Protein AF-A0A537D8B9-F1 (afdb_monomer)

Structure (mmCIF, N/CA/C/O backbone):
data_AF-A0A537D8B9-F1
#
_entry.id   AF-A0A537D8B9-F1
#
loop_
_atom_site.group_PDB
_atom_site.id
_atom_site.type_symbol
_atom_site.label_atom_id
_atom_site.label_alt_id
_atom_site.label_comp_id
_atom_site.label_asym_id
_atom_site.label_entity_id
_atom_site.label_seq_id
_atom_site.pdbx_PDB_ins_code
_atom_site.Cartn_x
_atom_site.Cartn_y
_atom_site.Cartn_z
_atom_site.occupancy
_atom_site.B_iso_or_equiv
_atom_site.auth_seq_id
_atom_site.auth_comp_id
_atom_site.auth_asym_id
_atom_site.auth_atom_id
_atom_site.pdbx_PDB_model_num
ATOM 1 N N . MET A 1 1 ? -6.649 4.673 4.530 1.00 94.31 1 MET A N 1
ATOM 2 C CA . MET A 1 1 ? -6.056 5.580 3.526 1.00 94.31 1 MET A CA 1
ATOM 3 C C . MET A 1 1 ? -4.612 5.176 3.339 1.00 94.31 1 MET A C 1
ATOM 5 O O . MET A 1 1 ? -3.967 4.863 4.329 1.00 94.31 1 MET A O 1
ATOM 9 N N . LEU A 1 2 ? -4.137 5.172 2.097 1.00 96.62 2 LEU A N 1
ATOM 10 C CA . LEU A 1 2 ? -2.744 4.914 1.749 1.00 96.62 2 LEU A CA 1
ATOM 11 C C . LEU A 1 2 ? -2.188 6.112 0.989 1.00 96.62 2 LEU A C 1
ATOM 13 O O . LEU A 1 2 ? -2.882 6.668 0.137 1.00 96.62 2 LEU A O 1
ATOM 17 N N . VAL A 1 3 ? -0.960 6.508 1.306 1.00 97.00 3 VAL A N 1
ATOM 18 C CA . VAL A 1 3 ? -0.269 7.634 0.671 1.00 97.00 3 VAL A CA 1
ATOM 19 C C . VAL A 1 3 ? 1.194 7.289 0.419 1.00 97.00 3 VAL A C 1
ATOM 21 O O . VAL A 1 3 ? 1.781 6.462 1.116 1.00 97.00 3 VAL A O 1
ATOM 24 N N . ARG A 1 4 ? 1.783 7.961 -0.569 1.00 97.62 4 ARG A N 1
ATOM 25 C CA . ARG A 1 4 ? 3.233 8.004 -0.756 1.00 97.62 4 ARG A CA 1
ATOM 26 C C . ARG A 1 4 ? 3.789 9.196 0.025 1.00 97.62 4 ARG A C 1
ATOM 28 O O . ARG A 1 4 ? 3.302 10.314 -0.152 1.00 97.62 4 ARG A O 1
ATOM 35 N N . GLY A 1 5 ? 4.793 8.962 0.861 1.00 96.56 5 GLY A N 1
ATOM 36 C CA . GLY A 1 5 ? 5.534 10.002 1.571 1.00 96.56 5 GLY A CA 1
ATOM 37 C C . GLY A 1 5 ? 6.513 10.759 0.668 1.00 96.56 5 GLY A C 1
ATOM 38 O O . GLY A 1 5 ? 6.701 10.426 -0.504 1.00 96.56 5 GLY A O 1
ATOM 39 N N . LEU A 1 6 ? 7.163 11.788 1.218 1.00 95.94 6 LEU A N 1
ATOM 40 C CA . LEU A 1 6 ? 8.242 12.514 0.524 1.00 95.94 6 LEU A CA 1
ATOM 41 C C . LEU A 1 6 ? 9.500 11.654 0.328 1.00 95.94 6 LEU A C 1
ATOM 43 O O . LEU A 1 6 ? 10.280 11.893 -0.585 1.00 95.94 6 LEU A O 1
ATOM 47 N N . ASP A 1 7 ? 9.666 10.637 1.165 1.00 96.75 7 ASP A N 1
ATOM 48 C CA . ASP A 1 7 ? 10.714 9.620 1.116 1.00 96.75 7 ASP A CA 1
ATOM 49 C C . ASP A 1 7 ? 10.427 8.498 0.101 1.00 96.75 7 ASP A C 1
ATOM 51 O O . ASP A 1 7 ? 11.149 7.505 0.059 1.00 96.75 7 ASP A O 1
ATOM 55 N N . ASN A 1 8 ? 9.368 8.633 -0.709 1.00 98.25 8 ASN A N 1
ATOM 56 C CA . ASN A 1 8 ? 8.770 7.567 -1.523 1.00 98.25 8 ASN A CA 1
ATOM 57 C C . ASN A 1 8 ? 8.238 6.373 -0.710 1.00 98.25 8 ASN A C 1
ATOM 59 O O . ASN A 1 8 ? 7.787 5.393 -1.305 1.00 98.25 8 ASN A O 1
ATOM 63 N N . GLY A 1 9 ? 8.251 6.451 0.622 1.00 98.38 9 GLY A N 1
ATOM 64 C CA . GLY A 1 9 ? 7.738 5.421 1.510 1.00 98.38 9 GLY A CA 1
ATOM 65 C C . GLY A 1 9 ? 6.225 5.284 1.394 1.00 98.38 9 GLY A C 1
ATOM 66 O O . GLY A 1 9 ? 5.508 6.236 1.065 1.00 98.38 9 GLY A O 1
ATOM 67 N N . ILE A 1 10 ? 5.731 4.080 1.657 1.00 98.50 10 ILE A N 1
ATOM 68 C CA . ILE A 1 10 ? 4.301 3.775 1.637 1.00 98.50 10 ILE A CA 1
ATOM 69 C C . ILE A 1 10 ? 3.771 3.896 3.061 1.00 98.50 10 ILE A C 1
ATOM 71 O O . ILE A 1 10 ? 4.264 3.232 3.971 1.00 98.50 10 ILE A O 1
ATOM 75 N N . TRP A 1 11 ? 2.753 4.729 3.249 1.00 98.12 11 TRP A N 1
ATOM 76 C CA . TRP A 1 11 ? 2.193 5.038 4.562 1.00 98.12 11 TRP A CA 1
ATOM 77 C C . TRP A 1 11 ? 0.697 4.772 4.591 1.00 98.12 11 TRP A C 1
ATOM 79 O O . TRP A 1 11 ? -0.019 5.074 3.632 1.00 98.12 11 TRP A O 1
ATOM 89 N N . HIS A 1 12 ? 0.217 4.236 5.708 1.00 97.88 12 HIS A N 1
ATOM 90 C CA . HIS A 1 12 ? -1.186 3.930 5.919 1.00 97.88 12 HIS A CA 1
ATOM 91 C C . HIS A 1 12 ? -1.708 4.501 7.241 1.00 97.88 12 HIS A C 1
ATOM 93 O O . HIS A 1 12 ? -1.032 4.534 8.266 1.00 97.88 12 HIS A O 1
ATOM 99 N N . THR A 1 13 ? -2.949 4.977 7.187 1.00 97.06 13 THR A N 1
ATOM 100 C CA . THR A 1 13 ? -3.744 5.344 8.360 1.00 97.06 13 THR A CA 1
ATOM 101 C C . THR A 1 13 ? -5.177 4.877 8.165 1.00 97.06 13 THR A C 1
ATOM 103 O O . THR A 1 13 ? -5.700 4.853 7.044 1.00 97.06 13 THR A O 1
ATOM 106 N N . SER A 1 14 ? -5.844 4.524 9.254 1.00 94.50 14 SER A N 1
ATOM 107 C CA . SER A 1 14 ? -7.222 4.052 9.254 1.00 94.50 14 SER A CA 1
ATOM 108 C C . SER A 1 14 ? -8.170 5.106 9.825 1.00 94.50 14 SER A C 1
ATOM 110 O O . SER A 1 14 ? -7.770 6.040 10.521 1.00 94.50 14 SER A O 1
ATOM 112 N N . ARG A 1 15 ? -9.455 4.961 9.499 1.00 94.94 15 ARG A N 1
ATOM 113 C CA . ARG A 1 15 ? -10.539 5.745 10.094 1.00 94.94 15 ARG A CA 1
ATOM 114 C C . ARG A 1 15 ? -11.510 4.807 10.787 1.00 94.94 15 ARG A C 1
ATOM 116 O O . ARG A 1 15 ? -11.821 3.744 10.249 1.00 94.94 15 ARG A O 1
ATOM 123 N N . THR A 1 16 ? -11.999 5.204 11.951 1.00 92.75 16 THR A N 1
ATOM 124 C CA . THR A 1 16 ? -13.066 4.479 12.643 1.00 92.75 16 THR A CA 1
ATOM 125 C C . THR A 1 16 ? -14.387 4.611 11.882 1.00 92.75 16 THR A C 1
ATOM 127 O O . THR A 1 16 ? -14.552 5.494 11.035 1.00 92.75 16 THR A O 1
ATOM 130 N N . ALA A 1 17 ? -15.366 3.764 12.214 1.00 91.00 17 ALA A N 1
ATOM 131 C CA . ALA A 1 17 ? -16.719 3.867 11.661 1.00 91.00 17 ALA A CA 1
ATOM 132 C C . ALA A 1 17 ? -17.384 5.224 11.971 1.00 91.00 17 ALA A C 1
ATOM 134 O O . ALA A 1 17 ? -18.170 5.719 11.171 1.00 91.00 17 ALA A O 1
ATOM 135 N N . GLY A 1 18 ? -17.016 5.857 13.093 1.00 95.00 18 GLY A N 1
ATOM 136 C CA . GLY A 1 18 ? -17.452 7.206 13.467 1.00 95.00 18 GLY A CA 1
ATOM 137 C C . GLY A 1 18 ? -16.728 8.340 12.731 1.00 95.00 18 GLY A C 1
ATOM 138 O O . GLY A 1 18 ? -16.953 9.502 13.048 1.00 95.00 18 GLY A O 1
ATOM 139 N N . GLY A 1 19 ? -15.843 8.030 11.777 1.00 94.69 19 GLY A N 1
ATOM 140 C CA . GLY A 1 19 ? -15.161 9.022 10.940 1.00 94.69 19 GLY A CA 1
ATOM 141 C C . GLY A 1 19 ? -13.902 9.642 11.553 1.00 94.69 19 GLY A C 1
ATOM 142 O O . GLY A 1 19 ? -13.341 10.565 10.968 1.00 94.69 19 GLY A O 1
ATOM 143 N N . VAL A 1 20 ? -13.427 9.139 12.694 1.00 96.88 20 VAL A N 1
ATOM 144 C CA . VAL A 1 20 ? -12.205 9.637 13.343 1.00 96.88 20 VAL A CA 1
ATOM 145 C C . VAL A 1 20 ? -10.987 8.948 12.734 1.00 96.88 20 VAL A C 1
ATOM 147 O O . VAL A 1 20 ? -10.900 7.720 12.752 1.00 96.88 20 VAL A O 1
ATOM 150 N N . TRP A 1 21 ? -10.049 9.727 12.196 1.00 96.31 21 TRP A N 1
ATOM 151 C CA . TRP A 1 21 ? -8.767 9.219 11.702 1.00 96.31 21 TRP A CA 1
ATOM 152 C C . TRP A 1 21 ? -7.827 8.849 12.851 1.00 96.31 21 TRP A C 1
ATOM 154 O O . TRP A 1 21 ? -7.793 9.531 13.875 1.00 96.31 21 TRP A O 1
ATOM 164 N N . SER A 1 22 ? -7.033 7.795 12.662 1.00 95.50 22 SER A N 1
ATOM 165 C CA . SER A 1 22 ? -5.926 7.475 13.561 1.00 95.50 22 SER A CA 1
ATOM 166 C C . SER A 1 22 ? -4.885 8.600 13.547 1.00 95.50 22 SER A C 1
ATOM 168 O O . SER A 1 22 ? -4.503 9.092 12.483 1.00 95.50 22 SER A O 1
ATOM 170 N N . LEU A 1 23 ? -4.400 8.979 14.734 1.00 95.38 23 LEU A N 1
ATOM 171 C CA . LEU A 1 23 ? -3.292 9.931 14.896 1.00 95.38 23 LEU A CA 1
ATOM 172 C C . LEU A 1 23 ? -1.926 9.296 14.598 1.00 95.38 23 LEU A C 1
ATOM 174 O O . LEU A 1 23 ? -0.944 10.005 14.389 1.00 95.38 23 LEU A O 1
ATOM 178 N N . SER A 1 24 ? -1.866 7.966 14.579 1.00 94.69 24 SER A N 1
ATOM 179 C CA . SER A 1 24 ? -0.664 7.199 14.272 1.00 94.69 24 SER A CA 1
ATOM 180 C C . SER A 1 24 ? -0.760 6.613 12.872 1.00 94.69 24 SER A C 1
ATOM 182 O O . SER A 1 24 ? -1.800 6.070 12.485 1.00 94.69 24 SER A O 1
ATOM 184 N N . TRP A 1 25 ? 0.344 6.714 12.140 1.00 96.50 25 TRP A N 1
ATOM 185 C CA . TRP A 1 25 ? 0.533 6.083 10.842 1.00 96.50 25 TRP A CA 1
ATOM 186 C C . TRP A 1 25 ? 1.349 4.806 11.006 1.00 96.50 25 TRP A C 1
ATOM 188 O O . TRP A 1 25 ? 2.269 4.757 11.823 1.00 96.50 25 TRP A O 1
ATOM 198 N N . ASP A 1 26 ? 1.022 3.799 10.208 1.00 97.44 26 ASP A N 1
ATOM 199 C CA . ASP A 1 26 ? 1.827 2.595 10.039 1.00 97.44 26 ASP A CA 1
ATOM 200 C C . ASP A 1 26 ? 2.355 2.502 8.600 1.00 97.44 26 ASP A C 1
ATOM 202 O O . ASP A 1 26 ? 2.061 3.345 7.741 1.00 97.44 26 ASP A O 1
ATOM 206 N N . SER A 1 27 ? 3.195 1.500 8.348 1.00 97.75 27 SER A N 1
ATOM 207 C CA . SER A 1 27 ? 3.779 1.271 7.033 1.00 97.75 27 SER A CA 1
ATOM 208 C C . SER A 1 27 ? 3.936 -0.227 6.754 1.00 97.75 27 SER A C 1
ATOM 210 O O . SER A 1 27 ? 4.391 -0.960 7.636 1.00 97.75 27 SER A O 1
ATOM 212 N N . PRO A 1 28 ? 3.642 -0.690 5.524 1.00 97.94 28 PRO A N 1
ATOM 213 C CA . PRO A 1 28 ? 4.100 -1.990 5.028 1.00 97.94 28 PRO A CA 1
ATOM 214 C C . PRO A 1 28 ? 5.608 -2.028 4.718 1.00 97.94 28 PRO A C 1
ATOM 216 O O . PRO A 1 28 ? 6.108 -3.038 4.222 1.00 97.94 28 PRO A O 1
ATOM 219 N N . GLY A 1 29 ? 6.338 -0.926 4.921 1.00 98.12 29 GLY A N 1
ATOM 220 C CA . GLY A 1 29 ? 7.663 -0.708 4.351 1.00 98.12 29 GLY A CA 1
ATOM 221 C C . GLY A 1 29 ? 7.610 -0.525 2.830 1.00 98.12 29 GLY A C 1
ATOM 222 O O . GLY A 1 29 ? 6.548 -0.300 2.246 1.00 98.12 29 GLY A O 1
ATOM 223 N N . GLY A 1 30 ? 8.765 -0.664 2.178 1.00 97.25 30 GLY A N 1
ATOM 224 C CA . GLY A 1 30 ? 8.888 -0.500 0.728 1.00 97.25 30 GLY A CA 1
ATOM 225 C C . GLY A 1 30 ? 8.798 0.958 0.270 1.00 97.25 30 GLY A C 1
ATOM 226 O O . GLY A 1 30 ? 8.599 1.878 1.065 1.00 97.25 30 GLY A O 1
ATOM 227 N N . ALA A 1 31 ? 8.979 1.163 -1.034 1.00 98.12 31 ALA A N 1
ATOM 228 C CA . ALA A 1 31 ? 8.942 2.484 -1.645 1.00 98.12 31 ALA A CA 1
ATOM 229 C C . ALA A 1 31 ? 8.423 2.427 -3.084 1.00 98.12 31 ALA A C 1
ATOM 231 O O . ALA A 1 31 ? 8.660 1.460 -3.811 1.00 98.12 31 ALA A O 1
ATOM 232 N N . THR A 1 32 ? 7.744 3.489 -3.507 1.00 98.25 32 THR A N 1
ATOM 233 C CA . THR A 1 32 ? 7.251 3.657 -4.875 1.00 98.25 32 THR A CA 1
ATOM 234 C C . THR A 1 32 ? 7.319 5.119 -5.288 1.00 98.25 32 THR A C 1
ATOM 236 O O . THR A 1 32 ? 7.045 6.013 -4.493 1.00 98.25 32 THR A O 1
ATOM 239 N N . SER A 1 33 ? 7.668 5.376 -6.546 1.00 97.19 33 SER A N 1
ATOM 240 C CA . SER A 1 33 ? 7.584 6.703 -7.161 1.00 97.19 33 SER A CA 1
ATOM 241 C C . SER A 1 33 ? 6.200 6.984 -7.760 1.00 97.19 33 SER A C 1
ATOM 243 O O . SER A 1 33 ? 5.952 8.105 -8.195 1.00 97.19 33 SER A O 1
ATOM 245 N N . ASN A 1 34 ? 5.279 6.020 -7.739 1.00 96.75 34 ASN A N 1
ATOM 246 C CA . ASN A 1 34 ? 3.951 6.117 -8.338 1.00 96.75 34 ASN A CA 1
ATOM 247 C C . ASN A 1 34 ? 2.836 6.108 -7.282 1.00 96.75 34 ASN A C 1
ATOM 249 O O . ASN A 1 34 ? 3.074 6.069 -6.074 1.00 96.75 34 ASN A O 1
ATOM 253 N N . ARG A 1 35 ? 1.582 6.188 -7.743 1.00 96.00 35 ARG A N 1
ATOM 254 C CA . ARG A 1 35 ? 0.407 5.980 -6.888 1.00 96.00 35 ARG A CA 1
ATOM 255 C C . ARG A 1 35 ? 0.335 4.517 -6.440 1.00 96.00 35 ARG A C 1
ATOM 257 O O . ARG A 1 35 ? 0.597 3.614 -7.226 1.00 96.00 35 ARG A O 1
ATOM 264 N N . ILE A 1 36 ? -0.111 4.309 -5.203 1.00 98.12 36 ILE A N 1
ATOM 265 C CA . ILE A 1 36 ? -0.421 2.986 -4.652 1.00 98.12 36 ILE A CA 1
ATOM 266 C C . ILE A 1 36 ? -1.811 2.557 -5.131 1.00 98.12 36 ILE A C 1
ATOM 268 O O . ILE A 1 36 ? -2.789 3.279 -4.915 1.00 98.12 36 ILE A O 1
ATOM 272 N N . ALA A 1 37 ? -1.910 1.394 -5.771 1.00 97.31 37 ALA A N 1
ATOM 273 C CA . ALA A 1 37 ? -3.192 0.779 -6.079 1.00 97.31 37 ALA A CA 1
ATOM 274 C C . ALA A 1 37 ? -3.742 0.088 -4.829 1.00 97.31 37 ALA A C 1
ATOM 276 O O . ALA A 1 37 ? -2.990 -0.545 -4.092 1.00 97.31 37 ALA A O 1
ATOM 277 N N . VAL A 1 38 ? -5.047 0.202 -4.586 1.00 96.81 38 VAL A N 1
ATOM 278 C CA . VAL A 1 38 ? -5.694 -0.386 -3.410 1.00 96.81 38 VAL A CA 1
ATOM 279 C C . VAL A 1 38 ? -7.047 -0.982 -3.776 1.00 96.81 38 VAL A C 1
ATOM 281 O O . VAL A 1 38 ? -7.805 -0.385 -4.537 1.00 96.81 38 VAL A O 1
ATOM 284 N N . THR A 1 39 ? -7.356 -2.144 -3.211 1.00 96.31 39 THR A N 1
ATOM 285 C CA . THR A 1 39 ? -8.687 -2.759 -3.248 1.00 96.31 39 THR A CA 1
ATOM 286 C C . THR A 1 39 ? -8.944 -3.541 -1.956 1.00 96.31 39 THR A C 1
ATOM 288 O O . THR A 1 39 ? -8.082 -3.619 -1.079 1.00 96.31 39 THR A O 1
ATOM 291 N N . THR A 1 40 ? -10.129 -4.124 -1.817 1.00 94.25 40 THR A N 1
ATOM 292 C CA . THR A 1 40 ? -10.488 -5.008 -0.702 1.00 94.25 40 THR A CA 1
ATOM 293 C C . THR A 1 40 ? -10.630 -6.448 -1.178 1.00 94.25 40 THR A C 1
ATOM 295 O O . THR A 1 40 ? -11.252 -6.693 -2.210 1.00 94.25 40 THR A O 1
ATOM 298 N N . ILE A 1 41 ?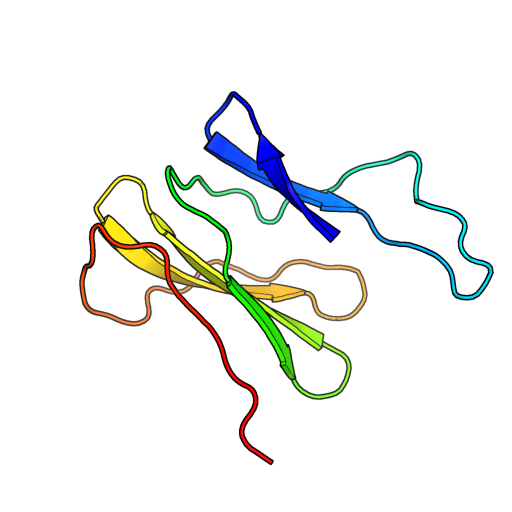 -10.102 -7.401 -0.407 1.00 92.38 41 ILE A N 1
ATOM 299 C CA . ILE A 1 41 ? -10.281 -8.845 -0.624 1.00 92.38 41 ILE A CA 1
ATOM 300 C C . ILE A 1 41 ? -10.879 -9.432 0.655 1.00 92.38 41 ILE A C 1
ATOM 302 O O . ILE A 1 41 ? -10.183 -9.624 1.654 1.00 92.38 41 ILE A O 1
ATOM 306 N N . GLY A 1 42 ? -12.191 -9.676 0.648 1.00 92.19 42 GLY A N 1
ATOM 307 C CA . GLY A 1 42 ? -12.929 -10.007 1.867 1.00 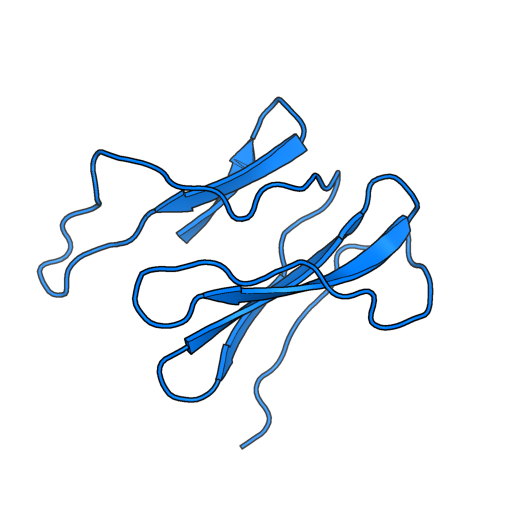92.19 42 GLY A CA 1
ATOM 308 C C . GLY A 1 42 ? -12.810 -8.880 2.899 1.00 92.19 42 GLY A C 1
ATOM 309 O O . GLY A 1 42 ? -13.136 -7.734 2.603 1.00 92.19 42 GLY A O 1
ATOM 310 N N . ALA A 1 43 ? -12.315 -9.199 4.098 1.00 93.12 43 ALA A N 1
ATOM 311 C CA . ALA A 1 43 ? -12.067 -8.222 5.164 1.00 93.12 43 ALA A CA 1
ATOM 312 C C . ALA A 1 43 ? -10.680 -7.548 5.091 1.00 93.12 43 ALA A C 1
ATOM 314 O O . ALA A 1 43 ? -10.367 -6.699 5.925 1.00 93.12 43 ALA A O 1
ATOM 315 N N . ASN A 1 44 ? -9.841 -7.932 4.127 1.00 95.62 44 ASN A N 1
ATOM 316 C CA . ASN A 1 44 ? -8.459 -7.474 4.025 1.00 95.62 44 ASN A CA 1
ATOM 317 C C . ASN A 1 44 ? -8.318 -6.331 3.016 1.00 95.62 44 ASN A C 1
ATOM 319 O O . ASN A 1 44 ? -9.100 -6.222 2.067 1.00 95.62 44 ASN A O 1
ATOM 323 N N . ILE A 1 45 ? -7.270 -5.522 3.176 1.00 96.69 45 ILE A N 1
ATOM 324 C CA . ILE A 1 45 ? -6.880 -4.509 2.187 1.00 96.69 45 ILE A CA 1
ATOM 325 C C . ILE A 1 45 ? -5.723 -5.060 1.367 1.00 96.69 45 ILE A C 1
ATOM 327 O O . ILE A 1 45 ? -4.699 -5.451 1.917 1.00 96.69 45 ILE A O 1
ATOM 331 N N . ALA A 1 46 ? -5.887 -5.070 0.053 1.00 97.00 46 ALA A N 1
ATOM 332 C CA . ALA A 1 46 ? -4.876 -5.460 -0.913 1.00 97.00 46 ALA A CA 1
ATOM 333 C C . ALA A 1 46 ? -4.255 -4.210 -1.534 1.00 97.00 46 ALA A C 1
ATOM 335 O O . ALA A 1 46 ? -4.985 -3.297 -1.930 1.00 97.00 46 ALA A O 1
ATOM 336 N N . VAL A 1 47 ? -2.928 -4.179 -1.639 1.00 97.75 47 VAL A N 1
ATOM 337 C CA . VAL A 1 47 ? -2.194 -3.083 -2.274 1.00 97.75 47 VAL A CA 1
ATOM 338 C C . VAL A 1 47 ? -1.221 -3.603 -3.315 1.00 97.75 47 VAL A C 1
ATOM 340 O O 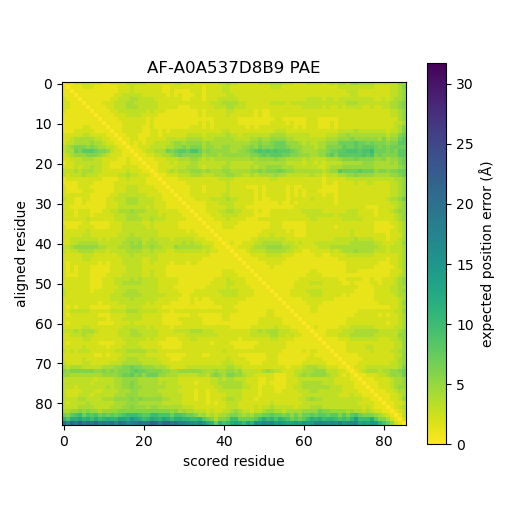. VAL A 1 47 ? -0.596 -4.644 -3.126 1.00 97.75 47 VAL A O 1
ATOM 343 N N . GLU A 1 48 ? -1.068 -2.848 -4.396 1.00 97.88 48 GLU A N 1
ATOM 344 C CA . GLU A 1 48 ? -0.079 -3.114 -5.436 1.00 97.88 48 GLU A CA 1
ATOM 345 C C . GLU A 1 48 ? 0.662 -1.825 -5.791 1.00 97.88 48 GLU A C 1
ATOM 347 O O . GLU A 1 48 ? 0.080 -0.734 -5.833 1.00 97.88 48 GLU A O 1
ATOM 352 N N . VAL A 1 49 ? 1.967 -1.950 -6.016 1.00 98.31 49 VAL A N 1
ATOM 353 C CA . VAL A 1 49 ? 2.855 -0.845 -6.379 1.00 98.31 49 VAL A CA 1
ATOM 354 C C . VAL A 1 49 ? 3.815 -1.265 -7.485 1.00 98.31 49 VAL A C 1
ATOM 356 O O . VAL A 1 49 ? 4.244 -2.416 -7.550 1.00 98.31 49 VAL A O 1
ATOM 359 N N . SER A 1 50 ? 4.211 -0.301 -8.313 1.00 98.12 50 SER A N 1
ATOM 360 C CA . SER A 1 50 ? 5.467 -0.381 -9.056 1.00 98.12 50 SER A CA 1
ATOM 361 C C . SER A 1 50 ? 6.593 0.110 -8.136 1.00 98.12 50 SER A C 1
ATOM 363 O O . SER A 1 50 ? 6.572 1.266 -7.697 1.00 98.12 50 SER A O 1
ATOM 365 N N . GLY A 1 51 ? 7.546 -0.755 -7.800 1.00 98.00 51 GLY A N 1
ATOM 366 C CA . GLY A 1 51 ? 8.713 -0.410 -6.990 1.00 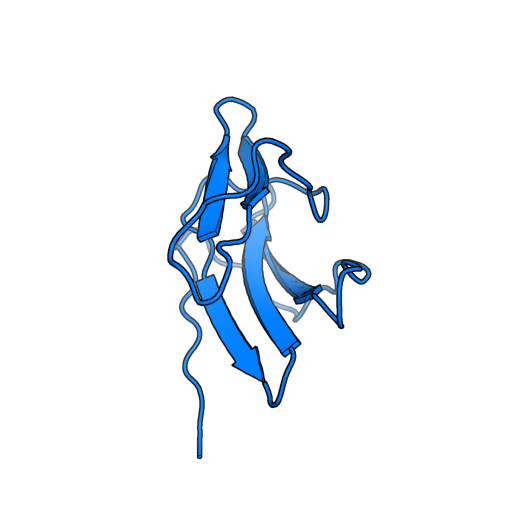98.00 51 GLY A CA 1
ATOM 367 C C . GLY A 1 51 ? 9.645 0.578 -7.696 1.00 98.00 51 GLY A C 1
ATOM 368 O O . GLY A 1 51 ? 9.491 0.868 -8.882 1.00 98.00 51 GLY A O 1
ATOM 369 N N . LEU A 1 52 ? 10.649 1.090 -6.978 1.00 97.88 52 LEU A N 1
ATOM 370 C CA . LEU A 1 52 ? 11.659 2.000 -7.552 1.00 97.88 52 LEU A CA 1
ATOM 371 C C . LEU A 1 52 ? 12.518 1.348 -8.656 1.00 97.88 52 LEU A C 1
ATOM 373 O O . LEU A 1 52 ? 13.175 2.040 -9.427 1.00 97.88 52 LEU A O 1
ATOM 377 N N . ASP A 1 53 ? 12.503 0.021 -8.739 1.00 97.50 53 ASP A N 1
ATOM 378 C CA . ASP A 1 53 ? 13.141 -0.812 -9.763 1.00 97.50 53 ASP A CA 1
ATOM 379 C C . ASP A 1 53 ? 12.200 -1.171 -10.936 1.00 97.50 53 ASP A C 1
ATOM 381 O O . ASP A 1 53 ? 12.536 -2.022 -11.776 1.00 97.50 53 ASP A O 1
ATOM 385 N N . ASN A 1 54 ? 11.020 -0.540 -10.972 1.00 97.38 54 ASN A N 1
ATOM 386 C CA . ASN A 1 54 ? 9.889 -0.817 -11.856 1.00 97.38 54 ASN A CA 1
ATOM 387 C C . ASN A 1 54 ? 9.287 -2.222 -11.702 1.00 97.38 54 ASN A C 1
ATOM 389 O O . ASN A 1 54 ? 8.461 -2.604 -12.523 1.00 97.38 54 ASN A O 1
ATOM 393 N N . GLY A 1 55 ? 9.681 -3.012 -10.698 1.00 98.19 55 GLY A N 1
ATOM 394 C CA . GLY A 1 55 ? 9.057 -4.305 -10.410 1.00 98.19 55 GLY A CA 1
ATOM 395 C C . GLY A 1 55 ? 7.639 -4.133 -9.873 1.00 98.19 55 GLY A C 1
ATOM 396 O O . GLY A 1 55 ? 7.340 -3.131 -9.228 1.00 98.19 55 GLY A O 1
ATOM 397 N N . ILE A 1 56 ? 6.759 -5.097 -10.137 1.00 98.12 56 ILE A N 1
ATOM 398 C CA . ILE A 1 56 ? 5.391 -5.078 -9.608 1.00 98.12 56 ILE A CA 1
ATOM 399 C C . ILE A 1 56 ? 5.351 -5.897 -8.319 1.00 98.12 56 ILE A C 1
ATOM 401 O O . ILE A 1 56 ? 5.753 -7.065 -8.293 1.00 98.12 56 ILE A O 1
ATOM 405 N N . TYR A 1 57 ? 4.886 -5.263 -7.244 1.00 98.50 57 TYR A N 1
ATOM 406 C CA . TYR A 1 57 ? 4.851 -5.846 -5.908 1.00 98.50 57 TYR A CA 1
ATOM 407 C C . TYR A 1 57 ? 3.471 -5.710 -5.285 1.00 98.50 57 TYR A C 1
ATOM 409 O O . TYR A 1 57 ? 2.835 -4.661 -5.370 1.00 98.50 57 TYR A O 1
ATOM 417 N N . PHE A 1 58 ? 3.057 -6.760 -4.585 1.00 97.75 58 PHE A N 1
ATOM 418 C CA . PHE A 1 58 ? 1.785 -6.853 -3.888 1.00 97.75 58 PHE A CA 1
ATOM 419 C C . PHE A 1 58 ? 1.987 -7.111 -2.391 1.00 97.75 58 PHE A C 1
ATOM 421 O O . PHE A 1 58 ? 2.911 -7.826 -1.994 1.00 97.75 58 PHE A O 1
ATOM 428 N N . ASN A 1 59 ? 1.115 -6.538 -1.560 1.00 98.44 59 ASN A N 1
ATOM 429 C CA . ASN A 1 59 ? 1.045 -6.798 -0.123 1.00 98.44 59 ASN A CA 1
ATOM 430 C C . ASN A 1 59 ? -0.411 -6.706 0.369 1.00 98.44 59 ASN A C 1
ATOM 432 O O . ASN A 1 59 ? -1.280 -6.133 -0.291 1.00 98.44 59 ASN A O 1
ATOM 436 N N . VAL A 1 60 ? -0.685 -7.270 1.542 1.00 98.06 60 VAL A N 1
ATOM 437 C CA . VAL A 1 60 ? -2.007 -7.315 2.164 1.00 98.06 60 VAL A CA 1
ATOM 438 C C . VAL A 1 60 ? -1.923 -6.811 3.599 1.00 98.06 60 VAL A C 1
ATOM 440 O O . VAL A 1 60 ? -0.995 -7.143 4.331 1.00 98.06 60 VAL A O 1
ATOM 443 N N . LEU A 1 61 ? -2.920 -6.043 4.023 1.00 98.31 61 LEU A N 1
ATOM 444 C CA . LEU A 1 61 ? -3.203 -5.779 5.429 1.00 98.31 61 LEU A CA 1
ATOM 445 C C . LEU A 1 61 ? -4.269 -6.768 5.904 1.00 98.31 61 LEU A C 1
ATOM 447 O O . LEU A 1 61 ? -5.409 -6.726 5.432 1.00 98.31 61 LEU A O 1
ATOM 451 N N . THR A 1 62 ? -3.905 -7.641 6.843 1.00 97.56 62 THR A N 1
ATOM 452 C CA . THR A 1 62 ? -4.829 -8.591 7.481 1.00 97.56 62 THR A CA 1
ATOM 453 C C . THR A 1 62 ? -5.054 -8.178 8.931 1.00 97.56 62 THR A C 1
ATOM 455 O O . THR A 1 62 ? -4.115 -8.184 9.733 1.00 97.56 62 THR A O 1
ATOM 458 N N . GLY A 1 63 ? -6.283 -7.789 9.277 1.00 94.38 63 GLY A N 1
ATOM 459 C CA . GLY A 1 63 ? -6.570 -7.172 10.573 1.00 94.38 63 GLY A CA 1
ATOM 460 C C . GLY A 1 63 ? -5.814 -5.849 10.728 1.00 94.38 63 GLY A C 1
ATOM 461 O O . GLY A 1 63 ? -6.171 -4.857 10.099 1.00 94.38 63 GLY A O 1
ATOM 462 N N . THR A 1 64 ? -4.761 -5.845 11.546 1.00 93.38 64 THR A N 1
ATOM 463 C CA . THR A 1 64 ? -3.906 -4.672 11.809 1.00 93.38 64 THR A CA 1
ATOM 464 C C . THR A 1 64 ? -2.448 -4.880 11.392 1.00 93.38 64 THR A C 1
ATOM 466 O O . THR A 1 64 ? -1.589 -4.094 11.780 1.00 93.38 64 THR A O 1
ATOM 469 N N . SER A 1 65 ? -2.138 -5.951 10.653 1.00 97.12 65 SER A N 1
ATOM 470 C CA . SER A 1 65 ? -0.758 -6.319 10.318 1.00 97.12 65 SER A CA 1
ATOM 471 C C . SER A 1 65 ? -0.542 -6.434 8.815 1.00 97.12 65 SER A C 1
ATOM 473 O O . SER A 1 65 ? -1.209 -7.217 8.129 1.00 97.12 65 SER A O 1
ATOM 475 N N . TRP A 1 66 ? 0.409 -5.647 8.313 1.00 98.38 66 TRP A N 1
ATOM 476 C CA . TRP A 1 66 ? 0.928 -5.785 6.958 1.00 98.38 66 TRP A CA 1
ATOM 477 C C . TRP A 1 66 ? 1.678 -7.106 6.816 1.00 98.38 66 TRP A C 1
ATOM 479 O O . TRP A 1 66 ? 2.436 -7.495 7.705 1.00 98.38 66 TRP A O 1
ATOM 489 N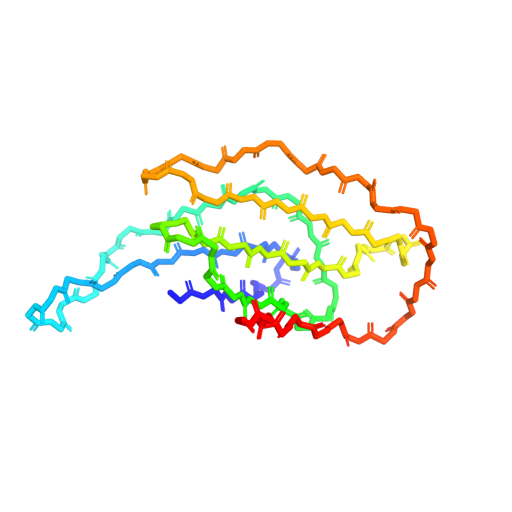 N . GLN A 1 67 ? 1.455 -7.788 5.698 1.00 98.25 67 GLN A N 1
ATOM 490 C CA . GLN A 1 67 ? 2.204 -8.983 5.332 1.00 98.25 67 GLN A CA 1
ATOM 491 C C . GLN A 1 67 ? 3.540 -8.592 4.673 1.00 98.25 67 GLN A C 1
ATOM 493 O O . GLN A 1 67 ? 3.983 -7.440 4.728 1.00 98.25 67 GLN A O 1
ATOM 498 N N . THR A 1 68 ? 4.223 -9.557 4.063 1.00 98.06 68 THR A N 1
ATOM 499 C CA . THR A 1 68 ? 5.466 -9.314 3.323 1.00 98.06 68 THR A CA 1
ATOM 500 C C . THR A 1 68 ? 5.180 -8.980 1.860 1.00 98.06 68 THR A C 1
ATOM 502 O O . THR A 1 68 ? 4.327 -9.599 1.222 1.00 98.06 68 THR A O 1
ATOM 505 N N . TRP A 1 69 ? 5.937 -8.029 1.307 1.00 98.38 69 TRP A N 1
ATOM 506 C CA . TRP A 1 69 ? 5.912 -7.726 -0.122 1.00 98.38 69 TRP A CA 1
ATOM 507 C C . TRP A 1 69 ? 6.269 -8.953 -0.960 1.00 98.38 69 TRP A C 1
ATOM 509 O O . TRP A 1 69 ? 7.308 -9.578 -0.755 1.00 98.38 69 TRP A O 1
ATOM 519 N N . THR A 1 70 ? 5.418 -9.262 -1.934 1.00 98.31 70 THR A N 1
ATOM 520 C CA . THR A 1 70 ? 5.613 -10.357 -2.886 1.00 98.31 70 THR A CA 1
ATOM 521 C C . THR A 1 70 ? 5.682 -9.789 -4.297 1.00 98.31 70 THR A C 1
ATOM 523 O O . THR A 1 70 ? 4.814 -9.014 -4.692 1.00 98.31 70 THR A O 1
ATOM 526 N N . ALA A 1 71 ? 6.708 -10.160 -5.064 1.00 97.62 71 ALA A N 1
ATOM 527 C CA . ALA A 1 71 ? 6.794 -9.795 -6.475 1.00 97.62 71 ALA A CA 1
ATOM 528 C C . ALA A 1 71 ? 5.770 -10.604 -7.284 1.00 97.62 71 ALA A C 1
ATOM 530 O O . ALA A 1 71 ? 5.737 -11.830 -7.179 1.00 97.62 71 ALA A O 1
ATOM 531 N N . THR A 1 72 ? 4.958 -9.940 -8.105 1.00 95.19 72 THR A N 1
ATOM 532 C CA . THR A 1 72 ? 3.953 -10.609 -8.955 1.00 95.19 72 THR A CA 1
ATOM 533 C C . THR A 1 72 ? 4.514 -11.039 -10.313 1.00 95.19 72 THR A C 1
ATOM 535 O O . THR A 1 72 ? 3.877 -11.794 -11.045 1.00 95.19 72 THR A O 1
ATOM 538 N N . GLY A 1 73 ? 5.745 -10.620 -10.618 1.00 91.94 73 GLY A 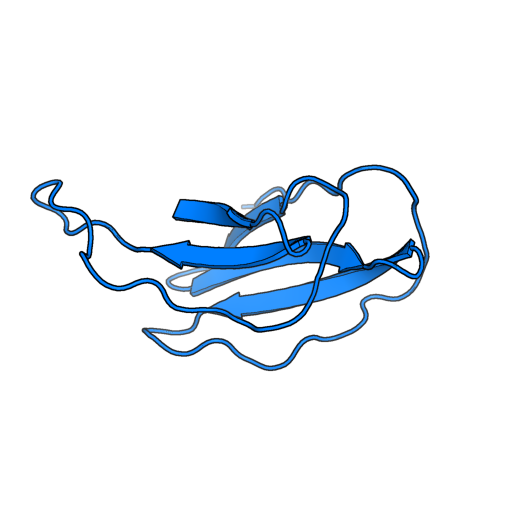N 1
ATOM 539 C CA . GLY A 1 73 ? 6.389 -10.832 -11.908 1.00 91.94 73 GLY A CA 1
ATOM 540 C C . GLY A 1 73 ? 6.048 -9.715 -12.895 1.00 91.94 73 GLY A C 1
ATOM 541 O O . GLY A 1 73 ? 4.958 -9.154 -12.890 1.00 91.94 73 GLY A O 1
ATOM 542 N N . GLY A 1 74 ? 7.009 -9.368 -13.751 1.00 94.94 74 GLY A N 1
ATOM 543 C CA . GLY A 1 74 ? 6.872 -8.255 -14.690 1.00 94.94 74 GLY A CA 1
ATOM 544 C C . GLY A 1 74 ? 7.378 -6.920 -14.146 1.00 94.94 74 GLY A C 1
ATOM 545 O O . GLY A 1 74 ? 7.820 -6.802 -12.999 1.00 94.94 74 GLY A O 1
ATOM 546 N N . LYS A 1 75 ? 7.378 -5.922 -15.033 1.00 97.19 75 LYS A N 1
ATOM 547 C CA . LYS A 1 75 ? 7.840 -4.567 -14.748 1.00 97.19 75 LYS A CA 1
ATOM 548 C C . LYS A 1 75 ? 6.975 -3.537 -15.455 1.00 97.19 75 LYS A C 1
ATOM 550 O O . LYS A 1 75 ? 6.545 -3.770 -16.580 1.00 97.19 75 LYS A O 1
ATOM 555 N N . THR A 1 76 ? 6.777 -2.390 -14.823 1.00 95.88 76 THR A N 1
ATOM 556 C CA . THR A 1 76 ? 6.125 -1.227 -15.423 1.00 95.88 76 THR A CA 1
ATOM 557 C C . THR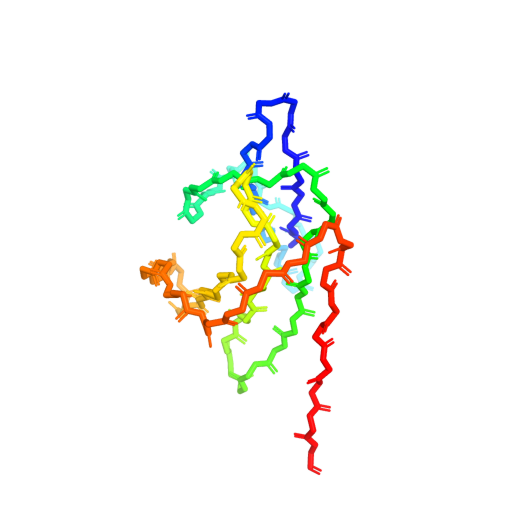 A 1 76 ? 6.637 0.058 -14.780 1.00 95.88 76 THR A C 1
ATOM 559 O O . THR A 1 76 ? 6.949 0.079 -13.590 1.00 95.88 76 THR A O 1
ATOM 562 N N . ALA A 1 77 ? 6.736 1.120 -15.579 1.00 96.38 77 ALA A N 1
ATOM 563 C CA . ALA A 1 77 ? 6.987 2.472 -15.083 1.00 96.38 77 ALA A CA 1
ATOM 564 C C . ALA A 1 77 ? 5.679 3.222 -14.772 1.00 96.38 77 ALA A C 1
ATOM 566 O O . ALA A 1 77 ? 5.714 4.280 -14.143 1.00 96.38 77 ALA A O 1
ATOM 567 N N . ASP A 1 78 ? 4.534 2.681 -15.198 1.00 96.56 78 ASP A N 1
ATOM 568 C CA . ASP A 1 78 ? 3.228 3.300 -15.007 1.00 96.56 78 ASP A CA 1
ATOM 569 C C . ASP A 1 78 ? 2.634 2.955 -13.630 1.00 96.56 78 ASP A C 1
ATOM 571 O O . ASP A 1 78 ? 2.896 1.876 -13.087 1.00 96.56 78 ASP A O 1
ATOM 575 N N . PRO A 1 79 ? 1.798 3.833 -13.045 1.00 95.81 79 PRO A N 1
ATOM 576 C CA . PRO A 1 79 ? 1.107 3.528 -11.799 1.00 95.81 79 PRO A CA 1
ATOM 577 C C . PRO A 1 79 ? 0.155 2.329 -11.954 1.00 95.81 79 PRO A C 1
ATOM 579 O O . PRO A 1 79 ? -0.688 2.350 -12.857 1.00 95.81 79 PRO A O 1
ATOM 582 N N . PRO A 1 80 ? 0.203 1.325 -11.058 1.00 93.62 80 PRO A N 1
ATOM 583 C CA . PRO A 1 80 ? -0.712 0.194 -11.131 1.00 93.62 80 PRO A CA 1
ATOM 584 C C . PRO A 1 80 ? -2.154 0.590 -10.791 1.00 93.62 80 PRO A C 1
ATOM 586 O O . PRO A 1 80 ? -2.437 1.637 -10.189 1.00 93.62 80 PRO A O 1
ATOM 589 N N . THR A 1 81 ? -3.084 -0.295 -11.145 1.00 94.75 81 THR A N 1
ATOM 590 C CA . THR A 1 81 ? -4.495 -0.217 -10.758 1.00 94.75 81 THR A CA 1
ATOM 591 C C . THR A 1 81 ? -4.992 -1.596 -10.361 1.00 94.75 81 THR A C 1
ATOM 593 O O . THR A 1 81 ? -4.805 -2.548 -11.113 1.00 94.75 81 THR A O 1
ATOM 596 N N . LEU A 1 82 ? -5.694 -1.684 -9.234 1.00 93.31 82 LEU A N 1
ATOM 597 C CA . LEU A 1 82 ? -6.368 -2.901 -8.798 1.00 93.31 82 LEU A CA 1
ATOM 598 C C . LEU A 1 82 ? -7.873 -2.740 -8.979 1.00 93.31 82 LEU A C 1
ATOM 600 O O . LEU A 1 82 ? -8.435 -1.684 -8.689 1.00 93.31 82 LEU A O 1
ATOM 604 N N . SER A 1 83 ? -8.519 -3.811 -9.424 1.00 91.44 83 SER A N 1
ATOM 605 C CA . SER A 1 83 ? -9.973 -3.928 -9.463 1.00 91.44 83 SER A CA 1
ATOM 606 C C . SER A 1 83 ? -10.385 -5.192 -8.720 1.00 91.44 83 SER A C 1
ATOM 608 O O . SER A 1 83 ? -9.686 -6.204 -8.756 1.00 91.44 83 SER A O 1
ATOM 610 N N . SER A 1 84 ? -11.493 -5.123 -7.990 1.00 84.50 84 SER A N 1
ATOM 611 C CA . SER A 1 84 ? -12.129 -6.307 -7.424 1.00 84.50 84 SER A CA 1
ATOM 612 C C . SER A 1 84 ? -13.009 -6.946 -8.492 1.00 84.50 84 SER A C 1
ATOM 614 O O . SER A 1 84 ? -13.893 -6.277 -9.029 1.00 84.50 84 SER A O 1
ATOM 616 N N . VAL A 1 85 ? -12.797 -8.228 -8.765 1.00 77.62 85 VAL A N 1
ATOM 617 C CA . VAL A 1 85 ? -13.744 -9.041 -9.533 1.00 77.62 85 VAL A CA 1
ATOM 618 C C . VAL A 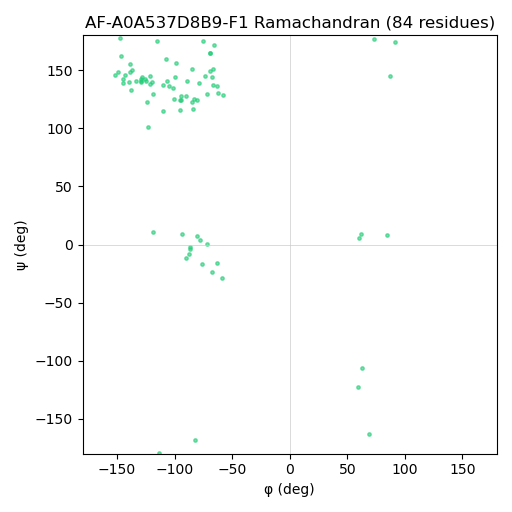1 85 ? -14.657 -9.768 -8.547 1.00 77.62 85 VAL A C 1
ATOM 620 O O . VAL A 1 85 ? -14.173 -10.352 -7.577 1.00 77.62 85 VAL A O 1
ATOM 623 N N . THR A 1 86 ? -15.968 -9.647 -8.748 1.00 67.81 86 THR A N 1
ATOM 624 C CA . THR A 1 86 ? -17.018 -10.309 -7.954 1.00 67.81 86 THR A CA 1
ATOM 625 C C . THR A 1 86 ? -17.599 -11.480 -8.711 1.00 67.81 86 THR A C 1
ATOM 627 O O . THR A 1 86 ? -17.830 -11.288 -9.928 1.00 67.81 86 THR A O 1
#

Solvent-accessible surface area (backbone atoms only — not comparable to full-atom values): 5040 Å² total; per-residue (Å²): 90,76,47,66,46,97,84,24,31,40,38,34,37,55,62,48,97,87,68,50,66,53,94,63,73,50,61,70,56,69,47,28,88,49,56,76,16,58,42,65,56,87,94,26,42,37,36,34,33,25,32,82,84,22,35,32,35,35,39,40,34,54,91,93,42,61,51,70,78,38,74,75,66,68,70,42,91,60,62,47,79,57,78,77,86,131

pLDDT: mean 95.75, std 4.28, range [67.81, 98.5]

Mean predicted aligned error: 2.73 Å

Radius of gyration: 12.89 Å; Cα contacts (8 Å, |Δi|>4): 191; chains: 1; bounding box: 31×23×30 Å

Nearest PDB structures (foldseek):
  6fhy-assembly1_A  TM=8.969E-01  e=4.062E-04  Photorhabdus asymbiotica
  7uhy-assembly1_H-2  TM=5.856E-01  e=1.981E+00  Homo sapiens
  7mqa-assembly1_LI  TM=4.377E-01  e=1.035E+00  Homo sapiens
  8ptx-assembly1_B  TM=5.883E-01  e=4.458E+00  Homo sapiens

Sequence (86 aa):
MLVRGLDNGIWHTSRTAGGVWSLSWDSPGGATSNRIAVTTIGANIAVEVSGLDNGIYFNVLTGTSWQTWTATGGKTADPPTLSSVT

Foldsee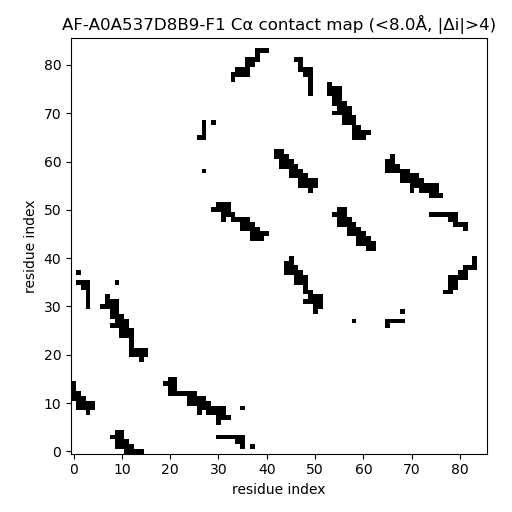k 3Di:
DWDQDPVQFIKDWDADPVGRIDPDIDGLTAGAPADWAWDDDPPKIKIWGLGPVQFIWIWIDDPNDIDHIDTPDDGDPYGDYDDDDD

Secondary structure (DSSP, 8-state):
-EEE-TTSBEEE--B-TTSPBPSS-B----B-SSPPEEEEETTEEEEEEE-TTSEEEEEEEETTEE---EEEEEE-SSPP------